Protein AF-A0A072P6T8-F1 (afdb_monomer_lite)

Radius of gyration: 11.6 Å; chains: 1; bounding box: 25×23×28 Å

Secondary structure (DSSP, 8-state):
-EEE-TT-SHHHHHHHHHHHHTT----EEE-BSSSSTTBTTSHHHHTT-TT--S-EEEETTTTEEEESHHHH-

Sequence (73 aa):
CLYDAKGIGPNPWKTVTLFEELNVSYETYFLNFGAGRNGVEGEEFKKNNLAGRVSLICDPAIGISLSESNTIA

Organism: NCBI:txid1182545

Structure (mmCIF, N/CA/C/O backbone):
data_AF-A0A072P6T8-F1
#
_entry.id   AF-A0A072P6T8-F1
#
loop_
_atom_site.group_PDB
_atom_site.id
_atom_site.type_symbol
_atom_site.label_atom_id
_atom_site.label_alt_id
_atom_site.label_comp_id
_atom_site.label_asym_id
_atom_site.label_entity_id
_atom_site.label_seq_id
_atom_site.pdbx_PDB_ins_code
_atom_site.Cartn_x
_atom_site.Cartn_y
_atom_site.Cartn_z
_atom_site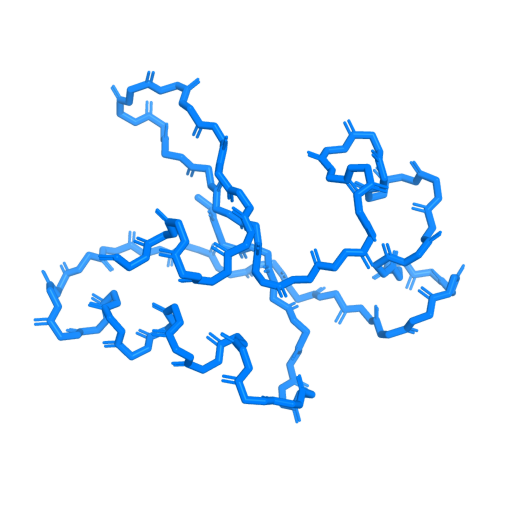.occupancy
_atom_site.B_iso_or_equiv
_atom_site.auth_seq_id
_atom_site.auth_comp_id
_atom_site.auth_asym_id
_atom_site.auth_atom_id
_atom_site.pdbx_PDB_model_num
ATOM 1 N N . CYS A 1 1 ? -7.605 3.266 2.061 1.00 84.44 1 CYS A N 1
ATOM 2 C CA . CYS A 1 1 ? -7.090 2.936 0.716 1.00 84.44 1 CYS A CA 1
ATOM 3 C C . CYS A 1 1 ? -6.145 1.750 0.795 1.00 84.44 1 CYS A C 1
ATOM 5 O O . CYS A 1 1 ? -5.423 1.641 1.779 1.00 84.44 1 CYS A O 1
ATOM 7 N N . LEU A 1 2 ? -6.150 0.888 -0.223 1.00 86.31 2 LEU A N 1
ATOM 8 C CA . LEU A 1 2 ? -5.196 -0.203 -0.429 1.00 86.31 2 LEU A CA 1
ATOM 9 C C . LEU A 1 2 ? -4.545 -0.025 -1.807 1.00 86.31 2 LEU A C 1
ATOM 11 O O . LEU A 1 2 ? -5.233 -0.080 -2.819 1.00 86.31 2 LEU A O 1
ATOM 15 N N . TYR A 1 3 ? -3.237 0.198 -1.858 1.00 84.69 3 TYR A N 1
ATOM 16 C CA . TYR A 1 3 ? -2.464 0.173 -3.098 1.00 84.69 3 TYR A CA 1
ATOM 17 C C . TYR A 1 3 ? -1.871 -1.216 -3.300 1.00 84.69 3 TYR A C 1
ATOM 19 O O . TYR A 1 3 ? -1.145 -1.724 -2.438 1.00 84.69 3 TYR A O 1
ATOM 27 N N . ASP A 1 4 ? -2.165 -1.804 -4.453 1.00 85.19 4 ASP A N 1
ATOM 28 C CA . ASP A 1 4 ? -1.907 -3.211 -4.744 1.00 85.19 4 ASP A CA 1
ATOM 29 C C . ASP A 1 4 ? -1.450 -3.378 -6.204 1.00 85.19 4 ASP A C 1
ATOM 31 O O . ASP A 1 4 ? -1.844 -2.604 -7.071 1.00 85.19 4 ASP A O 1
ATOM 35 N N . ALA A 1 5 ? -0.624 -4.379 -6.503 1.00 78.88 5 ALA A N 1
ATOM 36 C CA . ALA A 1 5 ? -0.293 -4.769 -7.869 1.00 78.88 5 ALA A CA 1
ATOM 37 C C . ALA A 1 5 ? -1.062 -6.049 -8.233 1.00 78.88 5 ALA A C 1
ATOM 39 O O . ALA A 1 5 ? -0.724 -7.146 -7.782 1.00 78.88 5 ALA A O 1
ATOM 40 N N . LYS A 1 6 ? -2.089 -5.912 -9.085 1.00 68.62 6 LYS A N 1
ATOM 41 C CA . LYS A 1 6 ? -3.037 -6.991 -9.409 1.00 68.62 6 LYS A CA 1
ATOM 42 C C . LYS A 1 6 ? -2.321 -8.285 -9.814 1.00 68.62 6 LYS A C 1
ATOM 44 O O . LYS A 1 6 ? -1.758 -8.372 -10.903 1.00 68.62 6 LYS A O 1
ATOM 49 N N . GLY A 1 7 ? -2.419 -9.311 -8.968 1.00 61.38 7 GLY A N 1
ATOM 50 C CA . GLY A 1 7 ? -1.953 -10.667 -9.272 1.00 61.38 7 GLY A CA 1
ATOM 51 C C . GLY A 1 7 ? -0.431 -10.847 -9.318 1.00 61.38 7 GLY A C 1
ATOM 52 O O . GLY A 1 7 ? 0.024 -11.882 -9.806 1.00 61.38 7 GLY A O 1
ATOM 53 N N . ILE A 1 8 ? 0.359 -9.885 -8.827 1.00 70.06 8 ILE A N 1
ATOM 54 C CA . ILE A 1 8 ? 1.826 -9.972 -8.842 1.00 70.06 8 ILE A CA 1
ATOM 55 C C . ILE A 1 8 ? 2.352 -10.311 -7.444 1.00 70.06 8 ILE A C 1
ATOM 57 O O . ILE A 1 8 ? 2.440 -9.465 -6.558 1.00 70.06 8 ILE A O 1
ATOM 61 N N . GLY A 1 9 ? 2.774 -11.565 -7.280 1.00 75.12 9 GLY A N 1
ATOM 62 C CA . GLY A 1 9 ? 3.433 -12.053 -6.069 1.00 75.12 9 GLY A CA 1
ATOM 63 C C . GLY A 1 9 ? 2.491 -12.281 -4.874 1.00 75.12 9 GLY A C 1
ATOM 64 O O . GLY A 1 9 ? 1.299 -11.992 -4.939 1.00 75.12 9 GLY A O 1
ATOM 65 N N . PRO A 1 10 ? 3.013 -12.846 -3.770 1.00 84.50 10 PRO A N 1
ATOM 66 C CA . PRO A 1 10 ? 2.193 -13.253 -2.626 1.00 84.50 10 PRO A CA 1
ATOM 67 C C . PRO A 1 10 ? 1.860 -12.111 -1.657 1.00 84.50 10 PRO A C 1
ATOM 69 O O . PRO A 1 10 ? 0.901 -12.218 -0.904 1.00 84.50 10 PRO A O 1
ATOM 72 N N . ASN A 1 11 ? 2.655 -11.036 -1.627 1.00 83.94 11 ASN A N 1
ATOM 73 C CA . ASN A 1 11 ? 2.518 -9.986 -0.613 1.00 83.94 11 ASN A CA 1
ATOM 74 C C . ASN A 1 11 ? 1.179 -9.242 -0.656 1.00 83.94 11 ASN A C 1
ATOM 76 O O . ASN A 1 11 ? 0.607 -9.062 0.419 1.00 83.94 11 ASN A O 1
ATOM 80 N N . PRO A 1 12 ? 0.641 -8.859 -1.826 1.00 84.44 12 PRO A N 1
ATOM 81 C CA . PRO A 1 12 ? -0.623 -8.139 -1.835 1.00 84.44 12 PRO A CA 1
ATOM 82 C C . PRO A 1 12 ? -1.813 -8.998 -1.387 1.00 84.44 12 PRO A C 1
ATOM 84 O O . PRO A 1 12 ? -2.643 -8.564 -0.589 1.00 84.44 12 PRO A O 1
ATOM 87 N N . TRP A 1 13 ? -1.802 -10.285 -1.750 1.00 87.88 13 TRP A N 1
ATOM 88 C CA . TRP A 1 13 ? -2.798 -11.253 -1.285 1.00 87.88 13 TRP A CA 1
ATOM 89 C C . TRP A 1 13 ? -2.833 -11.422 0.233 1.00 87.88 13 TRP A C 1
ATOM 91 O O . TRP A 1 13 ? -3.903 -11.695 0.769 1.00 87.88 13 TRP A O 1
ATOM 101 N N . LYS A 1 14 ? -1.712 -11.234 0.944 1.00 89.06 14 LYS A N 1
ATOM 102 C CA . LYS A 1 14 ? -1.711 -11.271 2.417 1.00 89.06 14 LYS A CA 1
ATOM 103 C C . LYS A 1 14 ? -2.594 -10.169 3.000 1.00 89.06 14 LYS A C 1
ATOM 105 O O . LYS A 1 14 ? -3.409 -10.447 3.870 1.00 89.06 14 LYS A O 1
ATOM 110 N N . THR A 1 15 ? -2.450 -8.939 2.503 1.00 90.25 15 THR A N 1
ATOM 111 C CA . THR A 1 15 ? -3.234 -7.792 2.983 1.00 90.25 15 THR A CA 1
ATOM 112 C C . THR A 1 15 ? -4.709 -7.942 2.632 1.00 90.25 15 THR A C 1
ATOM 114 O O . THR A 1 15 ? -5.554 -7.729 3.496 1.00 90.25 15 THR A O 1
ATOM 117 N N . VAL A 1 16 ? -5.015 -8.364 1.400 1.00 91.38 16 VAL A N 1
ATOM 118 C CA . VAL A 1 16 ? -6.395 -8.641 0.975 1.00 91.38 16 VAL A CA 1
ATOM 119 C C . VAL A 1 16 ? -7.028 -9.711 1.864 1.00 91.38 16 VAL A C 1
ATOM 121 O O . VAL A 1 16 ? -8.088 -9.475 2.427 1.00 91.38 16 VAL A O 1
ATOM 124 N N . THR A 1 17 ? -6.356 -10.851 2.058 1.00 92.12 17 THR A N 1
ATOM 125 C CA . THR A 1 17 ? -6.880 -11.956 2.882 1.00 92.12 17 THR A CA 1
ATOM 126 C C . THR A 1 17 ? -7.186 -11.494 4.304 1.00 92.12 17 THR A C 1
ATOM 128 O O . THR A 1 17 ? -8.275 -11.753 4.800 1.00 92.12 17 THR A O 1
ATOM 131 N N . LEU A 1 18 ? -6.274 -10.742 4.930 1.00 92.94 18 LEU A N 1
ATOM 132 C CA . LEU A 1 18 ? -6.484 -10.195 6.270 1.00 92.94 18 LEU A CA 1
ATOM 133 C C . LEU A 1 18 ? -7.708 -9.271 6.337 1.00 92.94 18 LEU A C 1
ATOM 135 O O . LEU A 1 18 ? -8.504 -9.364 7.267 1.00 92.94 18 LEU A O 1
ATOM 139 N N . PHE A 1 19 ? -7.861 -8.365 5.369 1.00 93.44 19 PHE A N 1
ATOM 140 C CA . PHE A 1 19 ? -8.978 -7.419 5.365 1.00 93.44 19 PHE A CA 1
ATOM 141 C C . PHE A 1 19 ? -10.320 -8.122 5.150 1.00 93.44 19 PHE A C 1
ATOM 143 O O . PHE A 1 19 ? -11.287 -7.781 5.830 1.00 93.44 19 PHE A O 1
ATOM 150 N N . GLU A 1 20 ? -10.368 -9.129 4.276 1.00 95.25 20 GLU A N 1
ATOM 151 C CA . GLU A 1 20 ? -11.552 -9.974 4.088 1.00 95.25 20 GLU A CA 1
ATOM 152 C C . GLU A 1 20 ? -11.889 -10.767 5.364 1.00 95.25 20 GLU A C 1
ATOM 154 O O . GLU A 1 20 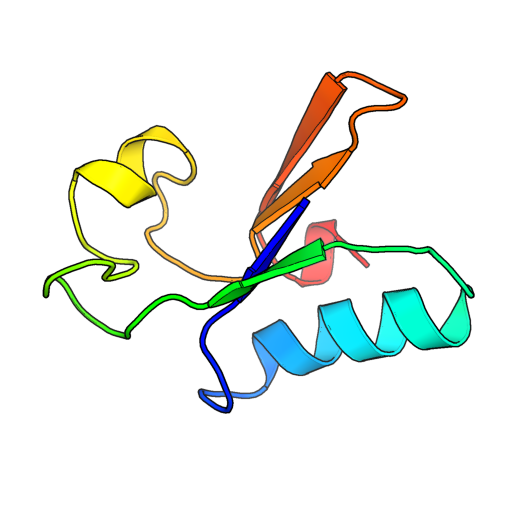? -13.036 -10.756 5.809 1.00 95.25 20 GLU A O 1
ATOM 159 N N . GLU A 1 21 ? -10.899 -11.401 6.006 1.00 97.00 21 GLU A N 1
ATOM 160 C CA . GLU A 1 21 ? -11.093 -12.170 7.248 1.00 97.00 21 GLU A CA 1
ATOM 161 C C . GLU A 1 21 ? -11.585 -11.300 8.413 1.00 97.00 21 GLU A C 1
ATOM 163 O O . GLU A 1 21 ? -12.414 -11.738 9.214 1.00 97.00 21 GLU A O 1
ATOM 168 N N . LEU A 1 22 ? -11.106 -10.056 8.498 1.00 95.88 22 LEU A N 1
ATOM 169 C CA . LEU A 1 22 ? -11.517 -9.087 9.516 1.00 95.88 22 LEU A CA 1
ATOM 170 C C . LEU A 1 22 ? -12.761 -8.275 9.122 1.00 95.88 22 LEU A C 1
ATOM 172 O O . LEU A 1 22 ? -13.215 -7.443 9.910 1.00 95.88 22 LEU A O 1
ATOM 176 N N . ASN A 1 23 ? -13.315 -8.500 7.926 1.00 95.81 23 ASN A N 1
ATOM 177 C CA . ASN A 1 23 ? -14.438 -7.746 7.365 1.00 95.81 23 ASN A CA 1
ATOM 178 C C . ASN A 1 23 ? -14.200 -6.218 7.361 1.00 95.81 23 ASN A C 1
ATOM 180 O O . ASN A 1 23 ? -15.105 -5.413 7.611 1.00 95.81 23 ASN A O 1
ATOM 184 N N . VAL A 1 24 ? -12.956 -5.812 7.100 1.00 93.62 24 VAL A N 1
ATOM 185 C CA . VAL A 1 24 ? -12.549 -4.411 6.961 1.00 93.62 24 VAL A CA 1
ATOM 186 C C . VAL A 1 24 ? -12.855 -3.974 5.536 1.00 93.62 24 VAL A C 1
ATOM 188 O O . VAL A 1 24 ? -12.357 -4.557 4.583 1.00 93.62 24 VAL A O 1
ATOM 191 N N . SER A 1 25 ? -13.664 -2.929 5.366 1.00 93.62 25 SER A N 1
ATOM 192 C CA . SER A 1 25 ? -13.940 -2.374 4.036 1.00 93.62 25 SER A CA 1
ATOM 193 C C . SER A 1 25 ? -12.736 -1.596 3.498 1.00 93.62 25 SER A C 1
ATOM 195 O O . SER A 1 25 ? -12.150 -0.777 4.208 1.00 93.62 25 SER A O 1
ATOM 197 N N . TYR A 1 26 ? -12.396 -1.795 2.224 1.00 92.69 26 TYR A N 1
ATOM 198 C CA . TYR A 1 26 ? -11.287 -1.102 1.568 1.00 92.69 26 TYR A CA 1
ATOM 199 C C . TYR A 1 26 ? -11.596 -0.773 0.104 1.00 92.69 26 TYR A C 1
ATOM 201 O O . TYR A 1 26 ? -12.364 -1.451 -0.571 1.00 92.69 26 TYR A O 1
ATOM 209 N N . GLU A 1 27 ? -10.951 0.280 -0.395 1.00 93.81 27 GLU A N 1
ATOM 210 C CA . GLU A 1 27 ? -10.904 0.622 -1.818 1.00 93.81 27 GLU A CA 1
ATOM 211 C C . GLU A 1 27 ? -9.507 0.305 -2.352 1.00 93.81 27 GLU A C 1
ATOM 213 O O . GLU A 1 27 ? -8.511 0.724 -1.748 1.00 93.81 27 GLU A O 1
ATOM 218 N N . THR A 1 28 ? -9.440 -0.428 -3.467 1.00 92.00 28 THR A N 1
ATOM 219 C CA . THR A 1 28 ? -8.174 -0.875 -4.062 1.00 92.00 28 THR A CA 1
ATOM 220 C C . THR A 1 28 ? -7.762 -0.001 -5.241 1.00 92.00 28 THR A C 1
ATOM 222 O O . THR A 1 28 ? -8.498 0.126 -6.219 1.00 92.00 28 THR A O 1
ATOM 225 N N . TYR A 1 29 ? -6.540 0.521 -5.188 1.00 91.38 29 TYR A N 1
ATOM 226 C CA . TYR A 1 29 ? -5.867 1.228 -6.270 1.00 91.38 29 TYR A CA 1
ATOM 227 C C . TYR A 1 29 ? -4.828 0.301 -6.891 1.00 91.38 29 TYR A C 1
ATOM 229 O O . 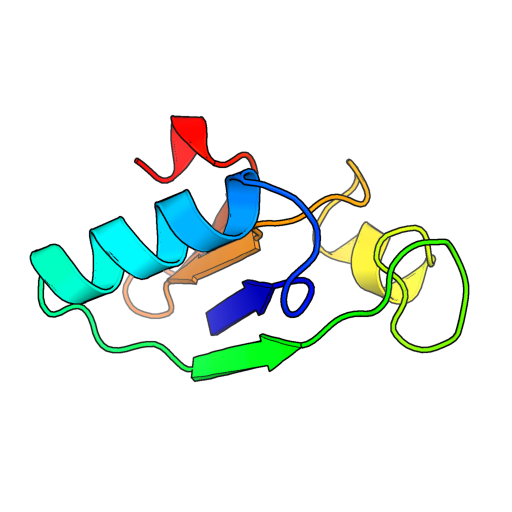TYR A 1 29 ? -3.788 0.018 -6.294 1.00 91.38 29 TYR A O 1
ATOM 237 N N . PHE A 1 30 ? -5.115 -0.185 -8.097 1.00 91.38 30 PHE A N 1
ATOM 238 C CA . PHE A 1 30 ? -4.210 -1.091 -8.793 1.00 91.38 30 PHE A CA 1
ATOM 239 C C . PHE A 1 30 ? -3.041 -0.339 -9.427 1.00 91.38 30 PHE A C 1
ATOM 241 O O . PHE A 1 30 ? -3.240 0.621 -10.171 1.00 91.38 30 PHE A O 1
ATOM 248 N N . LEU A 1 31 ? -1.834 -0.827 -9.166 1.00 91.31 31 LEU A N 1
ATOM 249 C CA . LEU A 1 31 ? -0.559 -0.342 -9.673 1.00 91.31 31 LEU A CA 1
ATOM 250 C C . LEU A 1 31 ? 0.085 -1.373 -10.603 1.00 91.31 31 LEU A C 1
ATOM 25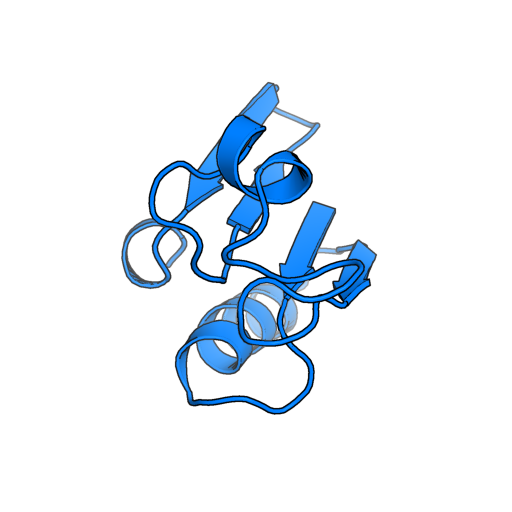2 O O . LEU A 1 31 ? -0.205 -2.571 -10.555 1.00 91.31 31 LEU A O 1
ATOM 256 N N . ASN A 1 32 ? 0.991 -0.888 -11.443 1.00 90.38 32 ASN A N 1
ATOM 257 C CA . ASN A 1 32 ? 1.814 -1.702 -12.325 1.00 90.38 32 ASN A CA 1
ATOM 258 C C . ASN A 1 32 ? 3.166 -2.012 -11.671 1.00 90.38 32 ASN A C 1
ATOM 260 O O . ASN A 1 32 ? 3.675 -1.255 -10.843 1.00 90.38 32 ASN A O 1
ATOM 264 N N . PHE A 1 33 ? 3.791 -3.112 -12.079 1.00 87.56 33 PHE A N 1
ATOM 265 C CA . PHE A 1 33 ? 5.167 -3.401 -11.687 1.00 87.56 33 PHE A CA 1
ATOM 266 C C . PHE A 1 33 ? 6.169 -2.538 -12.475 1.00 87.56 33 PHE A C 1
ATOM 268 O O . PHE A 1 33 ? 5.929 -2.201 -13.638 1.00 87.56 33 PHE A O 1
ATOM 275 N N . GLY A 1 34 ? 7.302 -2.201 -11.852 1.00 89.12 34 GLY A N 1
ATOM 276 C CA . GLY A 1 34 ? 8.365 -1.392 -12.453 1.00 89.12 34 GLY A CA 1
ATOM 277 C C . GLY A 1 34 ? 8.098 0.119 -12.439 1.00 89.12 34 GLY A C 1
ATOM 278 O O . GLY A 1 34 ? 7.224 0.610 -11.725 1.00 89.12 34 GLY A O 1
ATOM 279 N N . ALA A 1 35 ? 8.873 0.867 -13.231 1.00 90.12 35 ALA A N 1
ATOM 280 C CA . ALA A 1 35 ? 8.862 2.338 -13.275 1.00 90.12 35 ALA A CA 1
ATOM 281 C C . ALA A 1 35 ? 7.944 2.941 -14.362 1.00 90.12 35 ALA A C 1
ATOM 283 O O . ALA A 1 35 ? 8.016 4.136 -14.649 1.00 90.12 35 ALA A O 1
ATOM 284 N N . GLY A 1 36 ? 7.107 2.120 -15.007 1.00 89.00 36 GLY A N 1
ATOM 285 C CA . GLY A 1 36 ? 6.162 2.573 -16.029 1.00 89.00 36 GLY A CA 1
ATOM 286 C C . GLY A 1 36 ? 5.057 3.480 -15.471 1.00 89.00 36 GLY A C 1
ATOM 287 O O . GLY A 1 36 ? 5.009 3.793 -14.282 1.00 89.00 36 GLY A O 1
ATOM 288 N N . ARG A 1 37 ? 4.117 3.892 -16.332 1.00 88.69 37 ARG A N 1
ATOM 289 C CA . ARG A 1 37 ? 2.944 4.667 -15.894 1.00 88.69 37 ARG A CA 1
ATOM 290 C C . ARG A 1 37 ? 2.198 3.904 -14.797 1.00 88.69 37 ARG A C 1
ATOM 292 O O . ARG A 1 37 ? 1.870 2.733 -14.992 1.00 88.69 37 ARG A O 1
ATOM 299 N N . ASN A 1 38 ? 1.897 4.586 -13.689 1.00 89.25 38 ASN A N 1
ATOM 300 C CA . ASN A 1 38 ? 1.255 3.989 -12.513 1.00 89.25 38 ASN A CA 1
ATOM 301 C C . ASN A 1 38 ? 2.075 2.831 -11.897 1.00 89.25 38 ASN A C 1
ATOM 303 O O . ASN A 1 38 ? 1.517 1.878 -11.360 1.00 89.25 38 ASN A O 1
ATOM 307 N N . GLY A 1 39 ? 3.398 2.870 -12.070 1.00 92.19 39 GLY A N 1
ATOM 308 C CA . GLY A 1 39 ? 4.333 1.852 -11.618 1.00 92.19 39 GLY A CA 1
ATOM 309 C C . GLY A 1 39 ? 4.804 2.070 -10.182 1.00 92.19 39 GLY A C 1
ATOM 310 O O . GLY A 1 39 ? 5.072 3.204 -9.782 1.00 92.19 39 GLY A O 1
ATOM 311 N N . VAL A 1 40 ? 4.960 0.986 -9.421 1.00 91.75 40 VAL A N 1
ATOM 312 C CA . VAL A 1 40 ? 5.427 1.030 -8.022 1.00 91.75 40 VAL A CA 1
ATOM 313 C C . VAL A 1 40 ? 6.853 1.577 -7.875 1.00 91.75 40 VAL A C 1
ATOM 315 O O . VAL A 1 40 ? 7.206 2.096 -6.825 1.00 91.75 40 VAL A O 1
ATOM 318 N N . GLU A 1 41 ? 7.686 1.533 -8.916 1.00 92.44 41 GLU A N 1
ATOM 319 C CA . GLU A 1 41 ? 9.044 2.095 -8.857 1.00 92.44 41 GLU A CA 1
ATOM 320 C C . GLU A 1 41 ? 9.121 3.545 -9.360 1.00 92.44 41 GLU A C 1
ATOM 322 O O . GLU A 1 41 ? 10.197 4.152 -9.311 1.00 92.44 41 GLU A O 1
ATOM 327 N N . GLY A 1 42 ? 7.999 4.096 -9.836 1.00 93.06 42 GLY A N 1
ATOM 328 C CA . GLY A 1 42 ? 7.901 5.460 -10.342 1.00 93.06 42 GLY A CA 1
ATOM 329 C C . GLY A 1 42 ? 7.920 6.515 -9.233 1.00 93.06 42 GLY A C 1
ATOM 330 O O . GLY A 1 42 ? 7.476 6.280 -8.108 1.00 93.06 42 GLY A O 1
ATOM 331 N N . GLU A 1 43 ? 8.390 7.716 -9.576 1.00 92.56 43 GLU A N 1
ATOM 332 C CA . GLU A 1 43 ? 8.516 8.850 -8.646 1.00 92.56 43 GLU A CA 1
ATOM 333 C C . GLU A 1 43 ? 7.185 9.255 -7.998 1.00 92.56 43 GLU A C 1
ATOM 335 O O . GLU A 1 43 ? 7.153 9.707 -6.858 1.00 92.56 43 GLU A O 1
ATOM 340 N N . GLU A 1 44 ? 6.067 9.088 -8.707 1.00 91.00 44 GLU A N 1
ATOM 341 C CA . GLU A 1 44 ? 4.740 9.411 -8.181 1.00 91.00 44 GLU A CA 1
ATOM 342 C C . GLU A 1 44 ? 4.355 8.509 -7.002 1.00 91.00 44 GLU A C 1
ATOM 344 O O . GLU A 1 44 ? 3.961 9.014 -5.953 1.00 91.00 44 GLU A O 1
ATOM 349 N N . PHE A 1 45 ? 4.533 7.190 -7.133 1.00 92.56 45 PHE A N 1
ATOM 350 C CA . PHE A 1 45 ? 4.237 6.255 -6.049 1.00 92.56 45 PHE A CA 1
ATOM 351 C C . PHE A 1 45 ? 5.269 6.341 -4.922 1.00 92.56 45 PHE A C 1
ATOM 353 O O . PHE A 1 45 ? 4.904 6.287 -3.746 1.00 92.56 45 PHE A O 1
ATOM 360 N N . LYS A 1 46 ? 6.549 6.551 -5.256 1.00 93.38 46 LYS A N 1
ATOM 361 C CA . LYS A 1 46 ? 7.622 6.666 -4.259 1.00 93.38 46 LYS A CA 1
ATOM 362 C C . LYS A 1 46 ? 7.453 7.830 -3.286 1.00 93.38 46 LYS A C 1
ATOM 364 O O . LYS A 1 46 ? 7.925 7.728 -2.158 1.00 93.38 46 LYS A O 1
ATOM 369 N N . LYS A 1 47 ? 6.723 8.887 -3.660 1.00 92.62 47 LYS A N 1
ATOM 370 C CA . LYS A 1 47 ? 6.317 9.952 -2.721 1.00 92.62 47 LYS A CA 1
ATOM 371 C C . LYS A 1 47 ? 5.487 9.426 -1.546 1.00 92.62 47 LYS A C 1
ATOM 373 O O . LYS A 1 47 ? 5.565 9.994 -0.464 1.00 92.62 47 LYS A O 1
ATOM 378 N N . ASN A 1 48 ? 4.717 8.359 -1.762 1.00 89.56 48 ASN A N 1
ATOM 379 C CA . ASN A 1 48 ? 3.870 7.735 -0.746 1.00 89.56 48 ASN A CA 1
ATOM 380 C C . ASN A 1 48 ? 4.546 6.523 -0.089 1.00 89.56 48 ASN A C 1
ATOM 382 O O . ASN A 1 48 ? 4.368 6.293 1.103 1.00 89.56 48 ASN A O 1
ATOM 386 N N . ASN A 1 49 ? 5.332 5.755 -0.849 1.00 91.69 49 ASN A N 1
ATOM 387 C CA . ASN A 1 49 ? 6.129 4.649 -0.327 1.00 91.69 49 ASN A CA 1
ATOM 388 C C . ASN A 1 49 ? 7.530 4.636 -0.948 1.00 91.69 49 ASN A C 1
ATOM 390 O O . ASN A 1 49 ? 7.727 4.114 -2.047 1.00 91.69 49 ASN A O 1
ATOM 394 N N . LEU A 1 50 ? 8.520 5.130 -0.201 1.00 91.81 50 LEU A N 1
ATOM 395 C CA . LEU A 1 50 ? 9.917 5.206 -0.642 1.00 91.81 50 LEU A CA 1
ATOM 396 C C . LEU A 1 50 ? 10.505 3.846 -1.054 1.00 91.81 50 LEU A C 1
ATOM 398 O O . LEU A 1 50 ? 11.401 3.810 -1.897 1.00 91.81 50 LEU A O 1
ATOM 402 N N . ALA A 1 51 ? 9.999 2.732 -0.508 1.00 91.88 51 ALA A N 1
ATOM 403 C CA . ALA A 1 51 ? 10.450 1.392 -0.885 1.00 91.88 51 ALA A CA 1
ATOM 404 C C . ALA A 1 51 ? 10.070 1.019 -2.329 1.00 91.88 51 ALA A C 1
ATOM 406 O O . ALA A 1 51 ? 10.681 0.120 -2.908 1.00 91.88 51 ALA A O 1
ATOM 407 N N . GLY A 1 52 ? 9.065 1.686 -2.909 1.00 91.44 52 GLY A N 1
ATOM 408 C CA . GLY A 1 52 ? 8.566 1.395 -4.251 1.00 91.44 52 GLY A CA 1
ATOM 409 C C . GLY A 1 52 ? 7.954 -0.002 -4.374 1.00 91.44 52 GLY A C 1
ATOM 410 O O . GLY A 1 52 ? 8.143 -0.687 -5.376 1.00 91.44 52 GLY A O 1
ATOM 411 N N . ARG A 1 53 ? 7.282 -0.465 -3.313 1.00 90.06 53 ARG A N 1
ATOM 412 C CA . ARG A 1 53 ? 6.688 -1.805 -3.204 1.00 90.06 53 ARG A CA 1
ATOM 413 C C . ARG A 1 53 ? 5.240 -1.733 -2.727 1.00 90.06 53 ARG A C 1
ATOM 415 O O . ARG A 1 53 ? 4.799 -0.733 -2.168 1.00 90.06 53 ARG A O 1
ATOM 422 N N . VAL A 1 54 ? 4.513 -2.821 -2.924 1.00 91.06 54 VAL A N 1
ATOM 423 C CA . VAL A 1 54 ? 3.168 -3.045 -2.380 1.00 91.06 54 VAL A CA 1
ATOM 424 C C . VAL A 1 54 ? 3.217 -4.177 -1.343 1.00 91.06 54 VAL A C 1
ATOM 426 O O . VAL A 1 54 ? 4.102 -5.033 -1.407 1.00 91.06 54 VAL A O 1
ATOM 429 N N . SER A 1 55 ? 2.304 -4.242 -0.376 1.00 91.75 55 SER A N 1
ATOM 430 C CA . SER A 1 55 ? 1.141 -3.364 -0.158 1.00 91.75 55 SER A CA 1
ATOM 431 C C . SER A 1 55 ? 1.492 -2.028 0.506 1.00 91.75 55 SER A C 1
ATOM 433 O O . SER A 1 55 ? 2.433 -1.944 1.298 1.00 91.75 55 SER A O 1
ATOM 435 N N . LEU A 1 56 ? 0.695 -1.000 0.211 1.00 93.69 56 LEU A N 1
ATOM 436 C CA . LEU A 1 56 ? 0.615 0.247 0.979 1.00 93.69 56 LEU A CA 1
ATOM 437 C C . LEU A 1 56 ? -0.855 0.468 1.345 1.00 93.69 56 LEU A C 1
ATOM 439 O O . LEU A 1 56 ? -1.705 0.519 0.458 1.00 93.69 56 LEU A O 1
ATOM 443 N N . ILE A 1 57 ? -1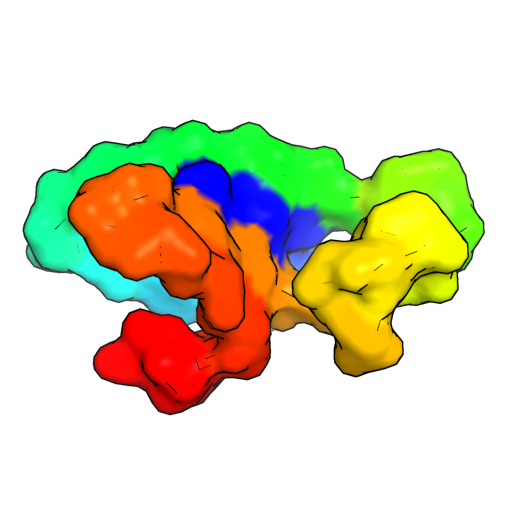.154 0.610 2.632 1.00 93.69 57 ILE A N 1
ATOM 444 C CA . ILE A 1 57 ? -2.489 0.968 3.113 1.00 93.69 57 ILE A CA 1
ATOM 445 C C . ILE A 1 57 ? -2.494 2.387 3.657 1.00 93.69 57 ILE A C 1
ATOM 447 O O . ILE A 1 57 ? -1.480 2.894 4.135 1.00 93.69 57 ILE A O 1
ATOM 451 N N . CYS A 1 58 ? -3.666 3.000 3.630 1.00 93.44 58 CYS A N 1
ATOM 452 C CA . CYS A 1 58 ? -3.922 4.259 4.303 1.00 93.44 58 CYS A CA 1
ATOM 453 C C . CYS A 1 58 ? -5.266 4.195 5.016 1.00 93.44 58 CYS A C 1
ATOM 455 O O . CYS A 1 58 ? -6.306 3.973 4.383 1.00 93.44 58 CYS A O 1
ATOM 457 N N . ASP A 1 59 ? -5.214 4.363 6.333 1.00 92.56 59 ASP A N 1
ATOM 458 C CA . ASP A 1 59 ? -6.365 4.327 7.219 1.00 92.56 59 ASP A CA 1
ATOM 459 C C . ASP A 1 59 ? -6.855 5.762 7.477 1.00 92.56 59 ASP A C 1
ATOM 461 O O . ASP A 1 59 ? -6.182 6.531 8.175 1.00 92.56 59 ASP A O 1
ATOM 465 N N . PRO A 1 60 ? -8.016 6.154 6.919 1.00 90.06 60 PRO A N 1
ATOM 466 C CA . PRO A 1 60 ? -8.558 7.491 7.111 1.00 90.06 60 PRO A CA 1
ATOM 467 C C . PRO A 1 60 ? -9.105 7.721 8.526 1.00 90.06 60 PRO A C 1
ATOM 469 O O . PRO A 1 60 ? -9.248 8.877 8.915 1.00 90.06 60 PRO A O 1
ATOM 472 N N . ALA A 1 61 ? -9.409 6.670 9.297 1.00 90.81 61 ALA A N 1
ATOM 473 C CA . ALA A 1 61 ? -9.958 6.815 10.644 1.00 90.81 61 ALA A CA 1
ATOM 474 C C . ALA A 1 61 ? -8.920 7.377 11.626 1.00 90.81 61 ALA A C 1
ATOM 476 O O . ALA A 1 61 ? -9.272 8.131 12.533 1.00 90.81 61 ALA A O 1
ATOM 477 N N . ILE A 1 62 ? -7.644 7.035 11.423 1.00 91.38 62 ILE A N 1
ATOM 478 C CA . ILE A 1 62 ? -6.524 7.468 12.275 1.00 91.38 62 ILE A CA 1
ATOM 479 C C . ILE A 1 62 ? -5.476 8.312 11.537 1.00 91.38 62 ILE A C 1
ATOM 481 O O . ILE A 1 62 ? -4.552 8.824 12.164 1.00 91.38 62 ILE A O 1
ATOM 485 N N . GLY A 1 63 ? -5.611 8.484 10.219 1.00 91.56 63 GLY A N 1
ATOM 486 C CA . GLY A 1 63 ? -4.727 9.329 9.412 1.00 91.56 63 GLY A CA 1
ATOM 487 C C . GLY A 1 63 ? -3.320 8.758 9.217 1.00 91.56 63 GLY A C 1
ATOM 488 O O . GLY A 1 63 ? -2.369 9.526 9.079 1.00 91.56 63 GLY A O 1
ATOM 489 N N . ILE A 1 64 ? -3.170 7.429 9.218 1.00 91.56 64 ILE A N 1
ATOM 490 C CA . ILE A 1 64 ? -1.870 6.749 9.098 1.00 91.56 64 ILE A CA 1
ATOM 491 C C . ILE A 1 64 ? -1.760 6.034 7.751 1.00 91.56 64 ILE A C 1
ATOM 493 O O . ILE A 1 64 ? -2.731 5.473 7.245 1.00 91.56 64 ILE A O 1
ATOM 497 N N . SER A 1 65 ? -0.552 6.034 7.181 1.00 93.00 65 SER A N 1
ATOM 498 C CA . SER A 1 65 ? -0.179 5.171 6.056 1.00 93.00 65 SER A CA 1
ATOM 499 C C . SER A 1 65 ? 0.852 4.138 6.503 1.00 93.00 65 SER A C 1
ATOM 501 O O . SER A 1 65 ? 1.828 4.492 7.164 1.00 93.00 65 SER A O 1
ATOM 503 N N . LEU A 1 66 ? 0.639 2.872 6.144 1.00 93.38 66 LEU A N 1
ATOM 504 C CA . LEU A 1 66 ? 1.520 1.754 6.490 1.00 93.38 66 LEU A CA 1
ATOM 505 C C . LEU A 1 66 ? 1.914 0.990 5.230 1.00 93.38 66 LEU A C 1
ATOM 507 O O . LEU A 1 66 ? 1.084 0.722 4.363 1.00 93.38 66 LEU A O 1
ATOM 511 N N . SER A 1 67 ? 3.185 0.618 5.148 1.00 91.50 67 SER A N 1
ATOM 512 C CA . SER A 1 67 ? 3.737 -0.235 4.093 1.00 91.50 67 SER A CA 1
ATOM 513 C C . SER A 1 67 ? 4.413 -1.452 4.722 1.00 91.50 67 SER A C 1
ATOM 515 O O . SER A 1 67 ? 4.553 -1.500 5.941 1.00 91.50 67 SER A O 1
ATOM 517 N N . GLU A 1 68 ? 4.827 -2.410 3.888 1.00 87.88 68 GLU A N 1
ATOM 518 C CA . GLU A 1 68 ? 5.335 -3.736 4.278 1.00 87.88 68 GLU A CA 1
ATOM 519 C C . GLU A 1 68 ? 4.240 -4.666 4.823 1.00 87.88 68 GLU A C 1
ATOM 521 O O . GLU A 1 68 ? 3.617 -4.427 5.855 1.00 87.88 68 GLU A O 1
ATOM 526 N N . SER A 1 69 ? 4.021 -5.794 4.137 1.00 83.50 69 SER A N 1
ATOM 527 C CA . SER A 1 69 ? 2.889 -6.689 4.426 1.00 83.50 69 SER A CA 1
ATOM 528 C C . SER A 1 69 ? 2.891 -7.254 5.849 1.00 83.50 69 SER A C 1
ATOM 530 O O . SER A 1 69 ? 1.828 -7.541 6.378 1.00 83.50 69 SER A O 1
ATOM 532 N N . ASN A 1 70 ? 4.068 -7.421 6.463 1.00 85.75 70 ASN A N 1
ATOM 533 C CA . ASN A 1 70 ? 4.198 -7.944 7.829 1.00 85.75 70 ASN A CA 1
ATOM 534 C C . ASN A 1 70 ? 3.981 -6.879 8.911 1.00 85.75 70 ASN A C 1
ATOM 536 O O . ASN A 1 70 ? 3.824 -7.236 10.065 1.00 85.75 70 ASN A O 1
ATOM 540 N N . THR A 1 71 ? 4.065 -5.593 8.570 1.00 89.00 71 THR A N 1
ATOM 541 C CA . THR A 1 71 ? 3.718 -4.501 9.491 1.00 89.00 71 THR A CA 1
ATOM 542 C C . THR A 1 71 ? 2.222 -4.208 9.438 1.00 89.00 71 THR A C 1
ATOM 544 O O . THR A 1 71 ? 1.655 -3.707 10.400 1.00 89.00 71 THR A O 1
ATOM 547 N N . ILE A 1 72 ? 1.596 -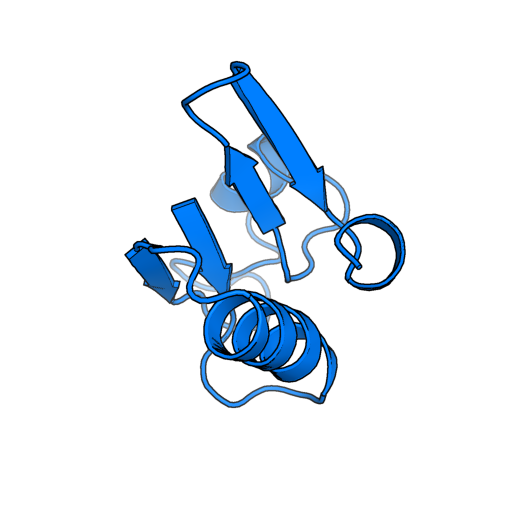4.500 8.295 1.00 87.69 72 ILE A N 1
ATOM 548 C CA . ILE A 1 72 ? 0.155 -4.357 8.087 1.00 87.69 72 ILE A CA 1
ATOM 549 C C . ILE A 1 72 ? -0.636 -5.475 8.787 1.00 87.69 72 ILE A C 1
ATOM 551 O O . ILE A 1 72 ? -1.747 -5.215 9.242 1.00 87.69 72 ILE A O 1
ATOM 555 N N . ALA A 1 73 ? -0.086 -6.692 8.836 1.00 82.88 73 ALA A N 1
ATOM 556 C CA . ALA A 1 73 ? -0.657 -7.835 9.550 1.00 82.88 73 ALA A CA 1
ATOM 557 C C . ALA A 1 73 ? -0.267 -7.838 11.030 1.00 82.88 73 ALA A C 1
ATOM 559 O O . ALA A 1 73 ? -1.141 -8.179 11.856 1.00 82.88 73 ALA A O 1
#

Foldseek 3Di:
DWEEAPPPDCLSVLLVVVCVVVVPDDDYDHAHDDCDVSHLPHPVNCVLPVVSDDTWDADPVVGDIDGDSVVSD

pLDDT: mean 89.27, std 6.07, range [61.38, 97.0]

InterPro domains:
  IPR004045 Glutathione S-transferase, N-terminal [PF02798] (9-73)
  IPR036249 Thioredoxin-like superfamily [SSF52833] (8-73)